Protein AF-A0A7J0CYX3-F1 (afdb_monomer)

InterPro domains:
  IPR013563 Oligopeptide/dipeptide ABC transporter, C-terminal [PF08352] (7-42)
  IPR027417 P-loop containing nucleoside triphosphate hydrolase [G3DSA:3.40.50.300] (1-52)

Organism: Streptomyces microflavus (NCBI:txid1919)

Mean predicted aligned error: 4.06 Å

Foldseek 3Di:
DPPPDDQDDDDPCCLQVPNDGLVSVLVNLVDADPDPVVNVVSVVVNVVSVVD

Secondary structure (DSSP, 8-state):
-BTTB------HHHHHHS--SHHHHHHHHTS--SSHHHHHHHHHHHHHHHH-

Radius of gyration: 12.23 Å; Cα contacts (8 Å, |Δi|>4): 30; chains: 1; bounding box: 25×23×29 Å

Structure (mmCIF, N/CA/C/O backbone):
data_AF-A0A7J0CYX3-F1
#
_entry.id   AF-A0A7J0CYX3-F1
#
loop_
_atom_site.group_PDB
_atom_site.id
_atom_site.type_symbol
_atom_site.label_atom_id
_atom_site.label_alt_id
_atom_site.label_comp_id
_atom_site.label_asym_id
_atom_site.label_entity_id
_atom_site.label_seq_id
_atom_site.pdbx_PDB_ins_code
_atom_site.Cartn_x
_atom_site.Cartn_y
_atom_site.Cartn_z
_atom_site.occupancy
_atom_site.B_iso_or_equiv
_atom_site.auth_seq_id
_atom_site.auth_comp_id
_atom_site.auth_asym_id
_atom_site.auth_atom_id
_atom_site.pdbx_PDB_model_num
ATOM 1 N N . MET A 1 1 ? -4.874 2.633 9.795 1.00 90.94 1 MET A N 1
ATOM 2 C CA . MET A 1 1 ? -5.560 3.696 10.565 1.00 90.94 1 MET A CA 1
ATOM 3 C C . MET A 1 1 ? -5.295 5.031 9.891 1.00 90.94 1 MET A C 1
ATOM 5 O O . MET A 1 1 ? -4.171 5.248 9.454 1.00 90.94 1 MET A O 1
ATOM 9 N N . ARG A 1 2 ? -6.293 5.909 9.786 1.00 92.75 2 ARG A N 1
ATOM 10 C CA . ARG A 1 2 ? -6.153 7.257 9.219 1.00 92.75 2 ARG A CA 1
ATOM 11 C C . ARG A 1 2 ? -6.994 8.221 10.047 1.00 92.75 2 ARG A C 1
ATOM 13 O O . ARG A 1 2 ? -8.158 7.940 10.301 1.00 92.75 2 ARG A O 1
ATOM 20 N N . GLY A 1 3 ? -6.394 9.318 10.508 1.00 94.94 3 GLY A N 1
ATOM 21 C CA . GLY A 1 3 ? -7.111 10.350 11.268 1.00 94.94 3 GLY A CA 1
ATOM 22 C C . GLY A 1 3 ? -7.816 9.846 12.533 1.00 94.94 3 GLY A C 1
ATOM 23 O O . GLY A 1 3 ? -8.922 10.283 12.813 1.00 94.94 3 GLY A O 1
ATOM 24 N N . GLY A 1 4 ? -7.229 8.900 13.273 1.00 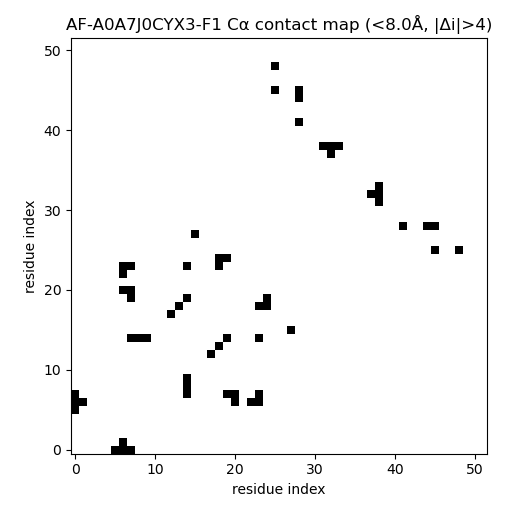96.69 4 GLY A N 1
ATOM 25 C CA . GLY A 1 4 ? -7.876 8.368 14.480 1.00 96.69 4 GLY A CA 1
ATOM 26 C C . GLY A 1 4 ? -8.774 7.145 14.254 1.00 96.69 4 GLY A C 1
ATOM 27 O O . GLY A 1 4 ? -9.225 6.556 15.229 1.00 96.69 4 GLY A O 1
ATOM 28 N N . LEU A 1 5 ? -9.012 6.730 13.003 1.00 96.31 5 LEU A N 1
ATOM 29 C CA . LEU A 1 5 ? -9.979 5.678 12.676 1.00 96.31 5 LEU A CA 1
ATOM 30 C C . LEU A 1 5 ? -9.320 4.459 12.026 1.00 96.31 5 LEU A C 1
ATOM 32 O O . LEU A 1 5 ? -8.429 4.586 11.175 1.00 96.31 5 LEU A O 1
ATOM 36 N N . ILE A 1 6 ? -9.763 3.263 12.419 1.00 96.06 6 ILE A N 1
ATOM 37 C CA . ILE A 1 6 ? -9.452 2.025 11.698 1.00 96.06 6 ILE A CA 1
ATOM 38 C C . ILE A 1 6 ? -10.250 2.065 10.395 1.00 96.06 6 ILE A C 1
ATOM 40 O O . ILE A 1 6 ? -11.472 2.119 10.416 1.00 96.06 6 ILE A O 1
ATOM 44 N N . VAL A 1 7 ? -9.535 2.096 9.275 1.00 96.00 7 VAL A N 1
ATOM 45 C CA . VAL A 1 7 ? -10.122 2.193 7.927 1.00 96.00 7 VAL A CA 1
ATOM 46 C C . VAL A 1 7 ? -10.249 0.830 7.256 1.00 96.00 7 VAL A C 1
ATOM 48 O O . VAL A 1 7 ? -11.113 0.638 6.416 1.00 96.00 7 VAL A O 1
ATOM 51 N N . GLU A 1 8 ? -9.426 -0.136 7.663 1.00 97.62 8 GLU A N 1
ATOM 52 C CA . GLU A 1 8 ? -9.492 -1.516 7.197 1.00 97.62 8 GLU A CA 1
ATOM 53 C C . GLU A 1 8 ? -8.866 -2.439 8.246 1.00 97.62 8 GLU A C 1
ATOM 55 O O . GLU A 1 8 ? -7.895 -2.057 8.912 1.00 97.62 8 GLU A O 1
ATOM 60 N N . GLN A 1 9 ? -9.446 -3.627 8.413 1.00 97.19 9 GLN A N 1
ATOM 61 C CA . GLN A 1 9 ? -8.990 -4.665 9.333 1.00 97.19 9 GLN A CA 1
ATOM 62 C C . GLN A 1 9 ? -9.369 -6.042 8.777 1.00 97.19 9 GLN A C 1
ATOM 64 O O . GLN A 1 9 ? -10.480 -6.229 8.292 1.00 97.19 9 GLN A O 1
ATOM 69 N N . GLY A 1 10 ? -8.454 -7.000 8.894 1.00 96.69 10 GLY A N 1
ATOM 70 C CA . GLY A 1 10 ? -8.617 -8.383 8.454 1.00 96.69 10 GLY A CA 1
ATOM 71 C C . GLY A 1 10 ? -7.349 -9.180 8.745 1.00 96.69 10 GLY A C 1
ATOM 72 O O . GLY A 1 10 ? -6.420 -8.664 9.380 1.00 96.69 10 GLY A O 1
ATOM 73 N N . SER A 1 11 ? -7.296 -10.425 8.282 1.00 98.38 11 SER A N 1
ATOM 74 C CA . SER A 1 11 ? -6.033 -11.164 8.222 1.00 98.38 11 SER A CA 1
ATOM 75 C C . SER A 1 11 ? -5.043 -10.468 7.282 1.00 98.38 11 SER A C 1
ATOM 77 O O . SER A 1 11 ? -5.416 -9.644 6.444 1.00 98.38 11 SER A O 1
ATOM 79 N N . ALA A 1 12 ? -3.758 -10.803 7.409 1.00 96.62 12 ALA A N 1
ATOM 80 C CA . ALA A 1 12 ? -2.752 -10.277 6.494 1.00 96.62 12 ALA A CA 1
ATOM 81 C C . ALA A 1 12 ? -3.088 -10.655 5.042 1.00 96.62 12 ALA A C 1
ATOM 83 O O . ALA A 1 12 ? -3.082 -9.787 4.175 1.00 96.62 12 ALA A O 1
ATOM 84 N N . ASP A 1 13 ? -3.451 -11.912 4.790 1.00 97.62 13 ASP A N 1
ATOM 85 C CA . ASP A 1 13 ? -3.736 -12.389 3.435 1.00 97.62 13 ASP A CA 1
ATOM 86 C C . ASP A 1 13 ? -4.908 -11.641 2.788 1.00 97.62 13 ASP A C 1
ATOM 88 O O . ASP A 1 13 ? -4.826 -11.275 1.617 1.00 97.62 13 ASP A O 1
ATOM 92 N N . GLU A 1 14 ? -5.959 -11.330 3.550 1.00 97.25 14 GLU A N 1
ATOM 93 C CA . GLU A 1 14 ? -7.088 -10.532 3.058 1.00 97.25 14 GLU A CA 1
ATOM 94 C C . GLU A 1 14 ? -6.664 -9.096 2.733 1.00 97.25 14 GLU A C 1
ATOM 96 O O . GLU A 1 14 ? -6.891 -8.620 1.624 1.00 97.25 14 GLU A O 1
ATOM 101 N N . VAL A 1 15 ? -5.992 -8.411 3.665 1.00 96.50 15 VAL A N 1
ATOM 102 C CA . VAL A 1 15 ? -5.619 -6.996 3.489 1.00 96.50 15 VAL A CA 1
ATOM 103 C C . VAL A 1 15 ? -4.579 -6.818 2.378 1.00 96.50 15 VAL A C 1
ATOM 105 O O . VAL A 1 15 ? -4.624 -5.833 1.645 1.00 96.50 15 VAL A O 1
ATOM 108 N N . TYR A 1 16 ? -3.633 -7.751 2.232 1.00 94.62 16 TYR A N 1
ATOM 109 C CA . TYR A 1 16 ? -2.604 -7.684 1.190 1.00 94.62 1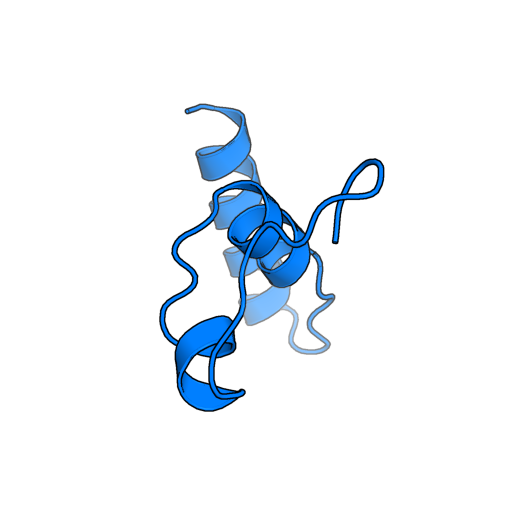6 TYR A CA 1
ATOM 110 C C . TYR A 1 16 ? -3.083 -8.210 -0.167 1.00 94.62 16 TYR A C 1
ATOM 112 O O . TYR A 1 16 ? -2.655 -7.684 -1.196 1.00 94.62 16 TYR A O 1
ATOM 120 N N . GLY A 1 17 ? -3.920 -9.249 -0.183 1.00 95.06 17 GLY A N 1
ATOM 121 C CA . GLY A 1 17 ? -4.386 -9.895 -1.410 1.00 95.06 17 GLY A CA 1
ATOM 122 C C . GLY A 1 17 ? -5.582 -9.197 -2.049 1.00 95.06 17 GLY A C 1
ATOM 123 O O . GLY A 1 17 ? -5.692 -9.159 -3.273 1.00 95.06 17 GLY A O 1
ATOM 124 N N . ASP A 1 18 ? -6.460 -8.627 -1.230 1.00 95.44 18 ASP A N 1
ATOM 125 C CA . ASP A 1 18 ? -7.742 -8.084 -1.663 1.00 95.44 18 ASP A CA 1
ATOM 126 C C . ASP A 1 18 ? -8.159 -6.858 -0.822 1.00 95.44 18 ASP A C 1
ATOM 128 O O . ASP A 1 18 ? -9.231 -6.834 -0.209 1.00 95.44 18 ASP A O 1
ATOM 132 N N . PRO A 1 19 ? -7.317 -5.805 -0.792 1.00 95.69 19 PRO A N 1
ATOM 133 C CA . PRO A 1 19 ? -7.610 -4.594 -0.035 1.00 95.69 19 PRO A CA 1
ATOM 134 C C . PRO A 1 19 ? -8.914 -3.957 -0.521 1.00 95.69 19 PRO A C 1
ATOM 136 O O . PRO A 1 19 ? -9.113 -3.750 -1.726 1.00 95.69 19 PRO A O 1
ATOM 139 N N . ARG A 1 20 ? -9.802 -3.585 0.402 1.00 94.88 20 ARG A N 1
ATOM 140 C CA . ARG A 1 20 ? -11.109 -2.993 0.074 1.00 94.88 20 ARG A CA 1
ATOM 141 C C . ARG A 1 20 ? -11.114 -1.478 0.187 1.00 94.88 20 ARG A C 1
ATOM 143 O O . ARG A 1 20 ? -11.710 -0.824 -0.675 1.00 94.88 20 ARG A O 1
ATOM 150 N N . ASP A 1 21 ? -10.400 -0.914 1.153 1.00 95.50 21 ASP A N 1
ATOM 151 C CA . ASP A 1 21 ? -10.368 0.528 1.358 1.00 95.50 21 ASP A CA 1
ATOM 152 C C . ASP A 1 21 ? -9.437 1.223 0.335 1.00 95.50 21 ASP A C 1
ATOM 154 O O . ASP A 1 21 ? -8.302 0.780 0.102 1.00 95.50 21 ASP A O 1
ATOM 158 N N . PRO A 1 22 ? -9.875 2.327 -0.306 1.00 92.56 22 PRO A N 1
ATOM 159 C CA . PRO A 1 22 ? -9.049 3.064 -1.262 1.00 92.56 22 PRO A CA 1
ATOM 160 C C . PRO A 1 22 ? -7.713 3.548 -0.688 1.00 92.56 22 PRO A C 1
ATOM 162 O O . PRO A 1 22 ? -6.704 3.546 -1.394 1.00 92.56 22 PRO A O 1
ATOM 165 N N . TYR A 1 23 ? -7.672 3.946 0.583 1.00 93.50 23 TYR A N 1
ATOM 166 C CA . TYR A 1 23 ? -6.443 4.382 1.232 1.00 93.50 23 TYR A CA 1
ATOM 167 C C . TYR A 1 23 ? -5.483 3.209 1.461 1.00 93.50 23 TYR A C 1
ATOM 169 O O . TYR A 1 23 ? -4.285 3.357 1.212 1.00 93.50 23 TYR A O 1
ATOM 177 N N . THR A 1 24 ? -5.979 2.027 1.834 1.00 94.81 24 THR A N 1
ATOM 178 C CA . THR A 1 24 ? -5.150 0.811 1.914 1.00 94.81 24 THR A CA 1
ATOM 179 C C . THR A 1 24 ? -4.555 0.459 0.550 1.00 94.81 24 THR A C 1
ATOM 181 O O . THR A 1 24 ? -3.351 0.221 0.450 1.00 94.81 24 THR A O 1
ATOM 184 N N . LYS A 1 25 ? -5.346 0.522 -0.531 1.00 92.06 25 LYS A N 1
ATOM 185 C CA . LYS A 1 25 ? -4.847 0.314 -1.906 1.00 92.06 25 LYS A CA 1
ATOM 186 C C . LYS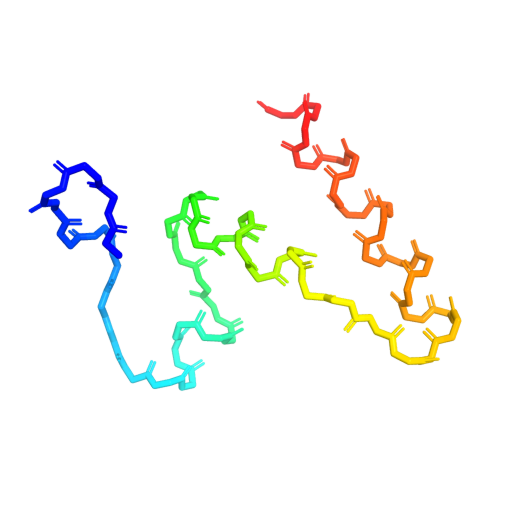 A 1 25 ? -3.721 1.288 -2.257 1.00 92.06 25 LYS A C 1
ATOM 188 O O . LYS A 1 25 ? -2.696 0.876 -2.801 1.00 92.06 25 LYS A O 1
ATOM 193 N N . GLN A 1 26 ? -3.877 2.568 -1.909 1.00 90.31 26 GLN A N 1
ATOM 194 C CA . GLN A 1 26 ? -2.837 3.581 -2.114 1.00 90.31 26 GLN A CA 1
ATOM 195 C C . GLN A 1 26 ? -1.564 3.268 -1.313 1.00 90.31 26 GLN A C 1
ATOM 197 O O . GLN A 1 26 ? -0.462 3.374 -1.857 1.00 90.31 26 GLN A O 1
ATOM 202 N N . LEU A 1 27 ? -1.698 2.847 -0.050 1.00 91.94 27 LEU A N 1
ATOM 203 C CA . LEU A 1 27 ? -0.571 2.449 0.799 1.00 91.94 27 LEU A CA 1
ATOM 204 C C . LEU A 1 27 ? 0.158 1.206 0.289 1.00 91.94 27 LEU A C 1
ATOM 206 O O . LEU A 1 27 ? 1.378 1.147 0.389 1.00 91.94 27 LEU A O 1
ATOM 210 N N . LEU A 1 28 ? -0.548 0.225 -0.266 1.00 91.12 28 LEU A N 1
ATOM 211 C CA . LEU A 1 28 ? 0.082 -0.971 -0.826 1.00 91.12 28 LEU A CA 1
ATOM 212 C C . LEU A 1 28 ? 0.773 -0.668 -2.156 1.00 91.12 28 LEU A C 1
ATOM 214 O O . LEU A 1 28 ? 1.920 -1.067 -2.368 1.00 91.12 28 LEU A O 1
ATOM 218 N N . ALA A 1 29 ? 0.137 0.131 -3.018 1.00 87.06 29 ALA A N 1
ATOM 219 C CA . ALA A 1 29 ? 0.780 0.659 -4.218 1.00 87.06 29 ALA A CA 1
ATOM 220 C C . ALA A 1 29 ? 2.036 1.478 -3.855 1.00 87.06 29 ALA A C 1
ATOM 222 O O . ALA A 1 29 ? 3.022 1.438 -4.588 1.00 87.06 29 ALA A O 1
ATOM 223 N N . ALA A 1 30 ? 2.003 2.132 -2.683 1.00 88.00 30 ALA A N 1
ATOM 224 C CA . ALA A 1 30 ? 3.092 2.608 -1.823 1.00 88.00 30 ALA A CA 1
ATOM 225 C C . ALA A 1 30 ? 4.486 1.987 -2.009 1.00 88.00 30 ALA A C 1
ATOM 227 O O . ALA A 1 30 ? 5.517 2.659 -2.127 1.00 88.00 30 ALA A O 1
ATOM 228 N N . VAL A 1 31 ? 4.496 0.658 -1.971 1.00 88.88 31 VAL A N 1
ATOM 229 C CA . VAL A 1 31 ? 5.673 -0.114 -1.595 1.00 88.88 31 VAL A CA 1
ATOM 230 C C . VAL A 1 31 ? 6.672 -0.183 -2.758 1.00 88.88 31 VAL A C 1
ATOM 232 O O . VAL A 1 31 ? 6.314 -0.655 -3.847 1.00 88.88 31 VAL A O 1
ATOM 235 N N . PRO A 1 32 ? 7.933 0.252 -2.559 1.00 87.81 32 PRO A N 1
ATOM 236 C CA . PRO A 1 32 ? 8.983 0.100 -3.559 1.00 87.81 32 PRO A CA 1
ATOM 237 C C . PRO A 1 32 ? 9.181 -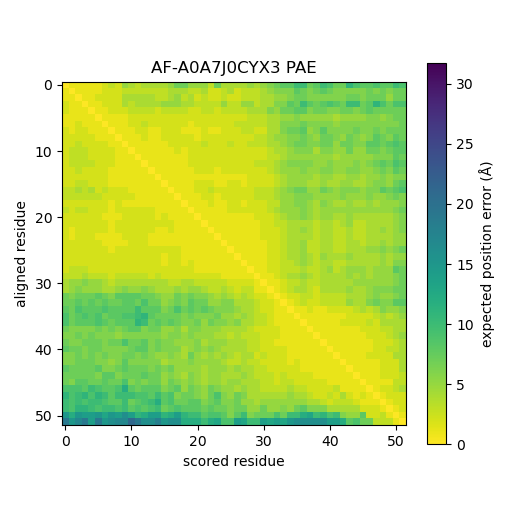1.370 -3.943 1.00 87.81 32 PRO A C 1
ATOM 239 O O . PRO A 1 32 ? 9.072 -2.265 -3.106 1.00 87.81 32 PRO A O 1
ATOM 242 N N . ALA A 1 33 ? 9.478 -1.623 -5.214 1.00 90.12 33 ALA A N 1
ATOM 243 C CA . ALA A 1 33 ? 9.911 -2.932 -5.686 1.00 90.12 33 ALA A CA 1
ATOM 244 C C . ALA A 1 33 ? 11.391 -2.857 -6.065 1.00 90.12 33 ALA A C 1
ATOM 246 O O . ALA A 1 33 ? 11.816 -1.882 -6.683 1.00 90.12 33 ALA A O 1
ATOM 247 N N . LEU A 1 34 ? 12.156 -3.881 -5.682 1.00 91.62 34 LEU A N 1
ATOM 248 C CA . LEU A 1 34 ? 13.566 -4.010 -6.060 1.00 91.62 34 LEU A CA 1
ATOM 249 C C . LEU A 1 34 ? 13.716 -4.453 -7.518 1.00 91.62 34 LEU A C 1
ATOM 251 O O . LEU A 1 34 ? 14.659 -4.045 -8.189 1.00 91.62 34 LEU A O 1
ATOM 255 N N . ASP A 1 35 ? 12.767 -5.250 -8.013 1.00 95.25 35 ASP A N 1
ATOM 256 C CA . ASP A 1 35 ? 12.706 -5.620 -9.422 1.00 95.25 35 ASP A CA 1
ATOM 257 C C . ASP A 1 35 ? 12.267 -4.414 -10.287 1.00 95.25 35 ASP A C 1
ATOM 259 O O . ASP A 1 35 ? 11.189 -3.851 -10.046 1.00 95.25 35 ASP A O 1
ATOM 263 N N . PRO A 1 36 ? 13.058 -4.004 -11.301 1.00 93.69 36 PRO A N 1
ATOM 264 C CA . PRO A 1 36 ? 12.744 -2.841 -12.132 1.00 93.69 36 PRO A CA 1
ATOM 265 C C . PRO A 1 36 ? 11.440 -2.971 -12.933 1.00 93.69 36 PRO A C 1
ATOM 267 O O . PRO A 1 36 ? 10.736 -1.973 -13.120 1.00 93.69 36 PRO A O 1
ATOM 270 N N . GLY A 1 37 ? 11.102 -4.179 -13.396 1.00 94.44 37 GLY A N 1
ATOM 271 C CA . GLY A 1 37 ? 9.883 -4.441 -14.164 1.00 94.44 37 GLY A CA 1
ATOM 272 C C . GLY A 1 37 ? 8.635 -4.287 -13.298 1.00 94.44 37 GLY A C 1
ATOM 273 O O . GLY A 1 37 ? 7.716 -3.536 -13.636 1.00 94.44 37 GLY A O 1
ATOM 274 N N . LEU A 1 38 ? 8.648 -4.904 -12.118 1.00 90.56 38 LEU A N 1
ATOM 275 C CA . LEU A 1 38 ? 7.605 -4.765 -11.1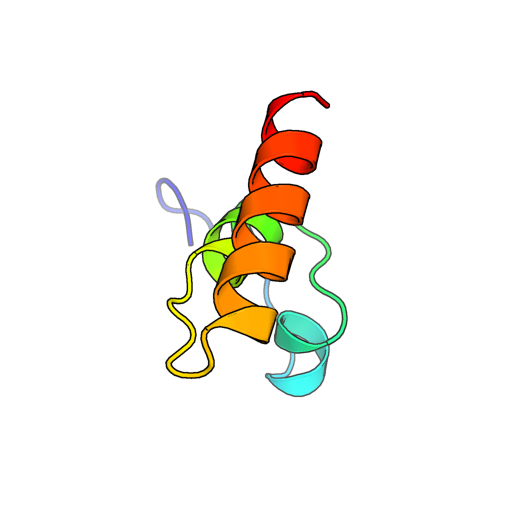08 1.00 90.56 38 LEU A CA 1
ATOM 276 C C . LEU A 1 38 ? 7.467 -3.312 -10.635 1.00 90.56 38 LEU A C 1
ATOM 278 O O . LEU A 1 38 ? 6.351 -2.815 -10.468 1.00 90.56 38 LEU A O 1
ATOM 282 N N . ALA A 1 39 ? 8.581 -2.598 -10.457 1.00 90.44 39 ALA A N 1
ATOM 283 C CA . ALA A 1 39 ? 8.563 -1.183 -10.096 1.00 90.44 39 ALA A CA 1
ATOM 284 C C . ALA A 1 39 ? 7.899 -0.320 -11.181 1.00 90.44 39 ALA A C 1
ATOM 286 O O . ALA A 1 39 ? 7.151 0.609 -10.863 1.00 90.44 39 ALA A O 1
ATOM 287 N N . ALA A 1 40 ? 8.140 -0.613 -12.463 1.00 90.94 40 ALA A N 1
ATOM 288 C CA . ALA A 1 40 ? 7.479 0.071 -13.570 1.00 90.94 40 ALA A CA 1
ATOM 289 C C . ALA A 1 40 ? 5.966 -0.196 -13.592 1.00 90.94 40 ALA A C 1
ATOM 291 O O . ALA A 1 40 ? 5.190 0.760 -13.660 1.00 90.94 40 ALA A O 1
ATOM 292 N N . ALA A 1 41 ? 5.548 -1.456 -13.439 1.00 88.88 41 ALA A N 1
ATOM 293 C CA . ALA A 1 41 ? 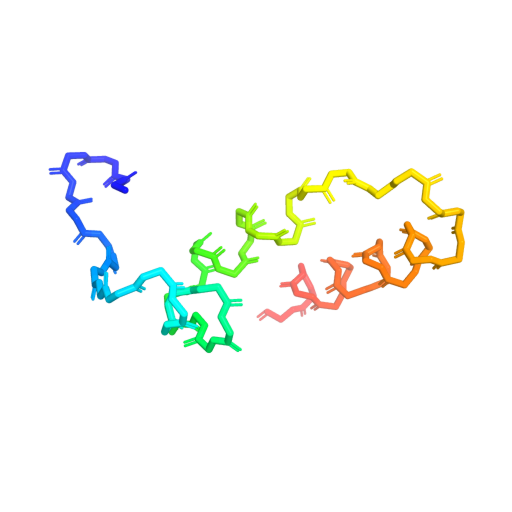4.136 -1.835 -13.375 1.00 88.88 41 ALA A CA 1
ATOM 294 C C . ALA A 1 41 ? 3.403 -1.152 -12.204 1.00 88.88 41 ALA A C 1
ATOM 296 O O . ALA A 1 41 ? 2.350 -0.545 -12.394 1.00 88.88 41 ALA A O 1
ATOM 297 N N . ARG A 1 42 ? 3.997 -1.143 -11.001 1.00 87.56 42 ARG A N 1
ATOM 298 C CA . ARG A 1 42 ? 3.420 -0.463 -9.824 1.00 87.56 42 ARG A CA 1
ATOM 299 C C . ARG A 1 42 ? 3.290 1.050 -10.011 1.00 87.56 42 ARG A C 1
ATOM 301 O O . ARG A 1 42 ? 2.338 1.650 -9.513 1.00 87.56 42 ARG A O 1
ATOM 308 N N . ARG A 1 43 ? 4.228 1.689 -10.722 1.00 88.56 43 ARG A N 1
ATOM 309 C CA . ARG A 1 43 ? 4.121 3.119 -11.066 1.00 88.56 43 ARG A CA 1
ATOM 310 C C . ARG A 1 43 ? 2.978 3.387 -12.042 1.00 88.56 43 ARG A C 1
ATOM 312 O O . ARG A 1 43 ? 2.314 4.407 -11.887 1.00 88.56 43 ARG A O 1
ATOM 319 N N . ALA A 1 44 ? 2.752 2.505 -13.015 1.00 88.56 44 ALA A N 1
ATOM 320 C CA . ALA A 1 44 ? 1.614 2.612 -13.926 1.00 88.56 44 ALA A CA 1
ATOM 321 C C . ALA A 1 44 ? 0.284 2.482 -13.165 1.00 88.56 44 ALA A C 1
ATOM 323 O O . ALA A 1 44 ? -0.525 3.403 -13.217 1.00 88.56 44 ALA A O 1
ATOM 324 N N . ALA A 1 45 ? 0.134 1.442 -12.338 1.00 84.00 45 ALA A N 1
ATOM 325 C CA . ALA A 1 45 ? -1.060 1.236 -11.514 1.00 84.00 45 ALA A CA 1
ATOM 326 C C . ALA A 1 45 ? -1.348 2.420 -10.568 1.00 84.00 45 ALA A C 1
ATOM 328 O O . ALA A 1 45 ? -2.492 2.835 -10.403 1.00 84.00 45 ALA A O 1
ATOM 329 N N . ARG A 1 46 ? -0.308 3.033 -9.977 1.00 83.62 46 ARG A N 1
ATOM 330 C CA . ARG A 1 46 ? -0.473 4.270 -9.193 1.00 83.62 46 ARG A CA 1
ATOM 331 C C . ARG A 1 46 ? -1.014 5.437 -10.015 1.00 83.62 46 ARG A C 1
ATOM 333 O O . ARG A 1 46 ? -1.797 6.216 -9.484 1.00 83.62 46 ARG A O 1
ATOM 340 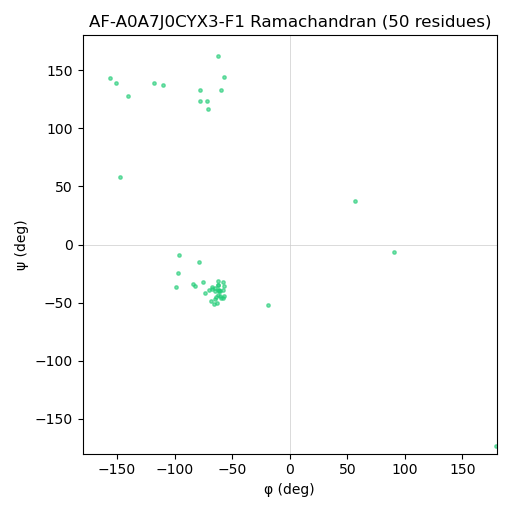N N . LYS A 1 47 ? -0.556 5.605 -11.260 1.00 84.62 47 LYS A N 1
ATOM 341 C CA . LYS A 1 47 ? -1.047 6.681 -12.134 1.00 84.62 47 LYS A CA 1
ATOM 342 C C . LYS A 1 47 ? -2.52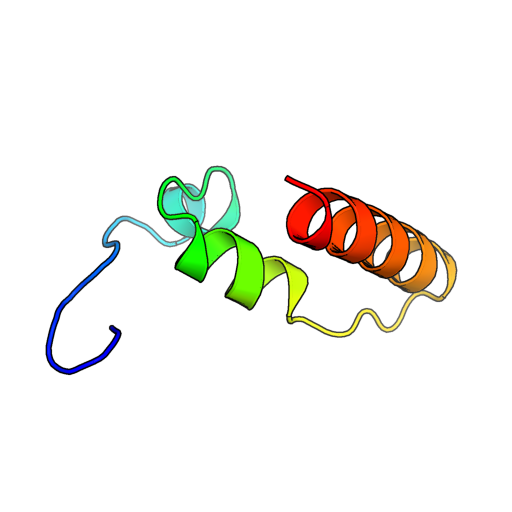2 6.482 -12.468 1.00 84.62 47 LYS A C 1
ATOM 344 O O . LYS A 1 47 ? -3.258 7.457 -12.461 1.00 84.62 47 LYS A O 1
ATOM 349 N N . GLU A 1 48 ? -2.938 5.242 -12.708 1.00 83.88 48 GLU A N 1
ATOM 350 C CA . GLU A 1 48 ? -4.345 4.898 -12.946 1.00 83.88 48 GLU A CA 1
ATOM 351 C C . GLU A 1 48 ? -5.205 5.176 -11.711 1.00 83.88 48 GLU A C 1
ATOM 353 O O . GLU A 1 48 ? -6.233 5.835 -11.821 1.00 83.88 48 GLU A O 1
ATOM 358 N N . LEU A 1 49 ? -4.743 4.779 -10.520 1.00 78.38 49 LEU A N 1
ATOM 359 C CA . LEU A 1 49 ? -5.439 5.065 -9.262 1.00 78.38 49 LEU A CA 1
ATOM 360 C C . LEU A 1 49 ? -5.556 6.568 -8.965 1.00 78.38 49 LEU A C 1
ATOM 362 O O . LEU A 1 49 ? -6.506 6.980 -8.318 1.00 78.38 49 LEU A O 1
ATOM 366 N N . ALA A 1 50 ? -4.591 7.379 -9.402 1.00 75.94 50 ALA A N 1
ATOM 367 C CA . ALA A 1 50 ? -4.639 8.834 -9.249 1.00 75.94 50 ALA A CA 1
ATOM 368 C C . ALA A 1 50 ? -5.546 9.528 -10.281 1.00 75.94 50 ALA A C 1
ATOM 370 O O . ALA A 1 50 ? -5.849 10.709 -10.121 1.00 75.94 50 ALA A O 1
ATOM 371 N N . ALA A 1 51 ? -5.923 8.828 -11.353 1.00 73.06 51 ALA A N 1
ATOM 372 C CA . ALA A 1 51 ? -6.781 9.341 -12.417 1.00 73.06 51 ALA A CA 1
ATOM 373 C C . ALA A 1 51 ? -8.266 8.967 -12.236 1.00 73.06 51 ALA A C 1
ATOM 375 O O . ALA A 1 51 ? -9.098 9.471 -12.990 1.00 73.06 51 ALA A O 1
ATOM 376 N N . ALA A 1 52 ? -8.577 8.095 -11.274 1.00 59.94 52 ALA A N 1
ATOM 377 C CA . ALA A 1 52 ? -9.925 7.678 -10.883 1.00 59.94 52 ALA A CA 1
ATOM 378 C C . ALA A 1 52 ? -10.392 8.429 -9.628 1.00 59.94 52 ALA A C 1
ATOM 380 O O . ALA A 1 52 ? -11.605 8.726 -9.554 1.00 59.94 52 ALA A O 1
#

Sequence (52 aa):
MRGGLIVEQGSADEVYGDPRD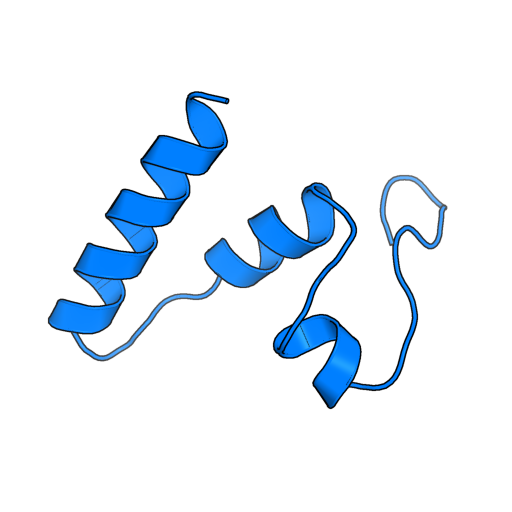PYTKQLLAAVPALDPGLAAARRAARKELAAA

Solvent-accessible surface area (backbone atoms only — not comparable to full-atom values): 3309 Å² total; per-residue (Å²): 110,58,96,93,35,83,69,72,87,71,58,68,66,49,53,73,74,61,52,80,40,69,66,56,46,52,56,59,55,61,58,85,52,91,52,70,68,60,34,51,53,42,53,51,54,48,52,52,64,73,73,107

pLDDT: mean 90.86, std 7.0, range [59.94, 98.38]